Protein AF-A0A368FLN8-F1 (afdb_monomer_lite)

Secondary structure (DSSP, 8-state):
-PPPHHHHHHHHHHHHGGGS-GGGGGG-GGGTS-SS-TTSTTHHHHHHHHHHIIIIIISSTTTTTS--TT--S--HHHHHHHHHHHHHHHS-SSS--HHHHHHHHHHHHHHHHHHHHHHHH-TT-PPP--HHHHHHHHHHHHHHHHHHHHHHTT--HHHHHHHHHHHHHHHHGGG-

Radius of gyration: 21.04 Å; chains: 1; bounding box: 51×36×53 Å

Foldseek 3Di:
DDDPPQQVLLVLLVLLCLAAPPVCPVLAPSLVAPSDDPPDPCRVVSVVVSVCCCDPACVHPNDPQSRCHPPQDDHPVVVVVVVVVQLPVQDPDPDDDPVSSVVSVVVVVVVVVVVVVVCVVPVVDDDDDDPVVNVLSVVSNVLSVVVVVVVVVPDHSVVSSVSSSVSSVSVVVVPD

Sequence (176 aa):
MAKSLEVEEWWFTIKGLVYLPRRLHREVQALAAPPVPREHAAYAACAEFLKYLRDTWYTGMFSGLWDKFGIEELRTTNLAESYHSQLNTLIEGDHPTLTKLILVLRDLDGEAQSALITLEQEPSHTKHIRRKDRERRERVAHMMTSFNTDYQAGVSRMAVDEYCSYMARFVAESAA

Structure (mmCIF, N/CA/C/O backbone):
data_AF-A0A368FLN8-F1
#
_entry.id   AF-A0A368FLN8-F1
#
loop_
_atom_site.group_PDB
_atom_site.id
_atom_site.type_symbol
_atom_site.label_atom_id
_atom_site.label_alt_id
_atom_site.label_comp_id
_atom_site.label_asym_id
_atom_site.label_entity_id
_atom_site.label_seq_id
_atom_site.pdbx_PDB_ins_code
_atom_site.Cartn_x
_atom_site.Cartn_y
_atom_site.Cartn_z
_atom_site.occupancy
_atom_site.B_iso_or_equiv
_atom_site.auth_seq_id
_atom_site.auth_comp_id
_atom_site.auth_asym_id
_atom_site.auth_atom_id
_atom_site.pdbx_PDB_model_num
ATOM 1 N N . MET A 1 1 ? 27.464 -10.031 0.123 1.00 48.75 1 MET A N 1
ATOM 2 C CA . MET A 1 1 ? 27.063 -9.718 -1.265 1.00 48.75 1 MET A CA 1
ATOM 3 C C . MET A 1 1 ? 26.536 -8.297 -1.277 1.00 48.75 1 MET A C 1
ATOM 5 O O . MET A 1 1 ? 25.713 -7.987 -0.422 1.00 48.75 1 MET A O 1
ATOM 9 N N . ALA A 1 2 ? 27.040 -7.431 -2.157 1.00 57.22 2 ALA A N 1
ATOM 10 C CA . ALA A 1 2 ? 26.446 -6.110 -2.351 1.00 57.22 2 ALA A CA 1
ATOM 11 C C . ALA A 1 2 ? 25.020 -6.288 -2.897 1.00 57.22 2 ALA A C 1
ATOM 13 O O . ALA A 1 2 ? 24.787 -7.173 -3.721 1.00 57.22 2 ALA A O 1
ATOM 14 N N . LYS A 1 3 ? 24.060 -5.507 -2.395 1.00 67.75 3 LYS A N 1
ATOM 15 C CA . LYS A 1 3 ? 22.700 -5.499 -2.941 1.00 67.75 3 LYS A CA 1
ATOM 16 C C . LYS A 1 3 ? 22.762 -4.924 -4.361 1.00 67.75 3 LYS A C 1
ATOM 18 O O . LYS A 1 3 ? 23.453 -3.932 -4.577 1.00 67.75 3 LYS A O 1
ATOM 23 N N . SER A 1 4 ? 22.103 -5.572 -5.325 1.00 86.75 4 SER A N 1
ATOM 24 C CA . SER A 1 4 ? 21.994 -5.021 -6.684 1.00 86.75 4 SER A CA 1
ATOM 25 C C . SER A 1 4 ? 21.131 -3.761 -6.628 1.00 86.75 4 SER A C 1
ATOM 27 O O . SER A 1 4 ? 20.016 -3.809 -6.104 1.00 86.75 4 SER A O 1
ATOM 29 N N . LEU A 1 5 ? 21.652 -2.657 -7.170 1.00 90.25 5 LEU A N 1
ATOM 30 C CA . LEU A 1 5 ? 20.941 -1.380 -7.257 1.00 90.25 5 LEU A CA 1
ATOM 31 C C . LEU A 1 5 ? 19.612 -1.537 -8.011 1.00 90.25 5 LEU A C 1
ATOM 33 O O . LEU A 1 5 ? 18.598 -1.002 -7.580 1.00 90.25 5 LEU A O 1
ATOM 37 N N . GLU A 1 6 ? 19.595 -2.356 -9.065 1.00 91.31 6 GLU A N 1
ATOM 38 C CA . GLU A 1 6 ? 18.405 -2.634 -9.880 1.00 91.31 6 GLU A CA 1
ATOM 39 C C . GLU A 1 6 ? 17.290 -3.262 -9.034 1.00 91.31 6 GLU A C 1
ATOM 41 O O . GLU A 1 6 ? 16.120 -2.905 -9.152 1.00 91.31 6 GLU A O 1
ATOM 46 N N . VAL A 1 7 ? 17.653 -4.182 -8.132 1.00 91.88 7 VAL A N 1
ATOM 47 C CA . VAL A 1 7 ? 16.703 -4.827 -7.214 1.00 91.88 7 VAL A CA 1
ATOM 48 C C . VAL A 1 7 ? 16.199 -3.839 -6.162 1.00 91.88 7 VAL A C 1
ATOM 50 O O . VAL A 1 7 ? 15.028 -3.892 -5.783 1.00 91.88 7 VAL A O 1
ATOM 53 N N . GLU A 1 8 ? 17.056 -2.934 -5.687 1.00 90.69 8 GLU A N 1
ATOM 54 C CA . GLU A 1 8 ? 16.653 -1.902 -4.732 1.00 90.69 8 GLU A CA 1
ATOM 55 C C . GLU A 1 8 ? 15.667 -0.911 -5.355 1.00 90.69 8 GLU A C 1
ATOM 57 O O . GLU A 1 8 ? 14.599 -0.690 -4.782 1.00 90.69 8 GLU A O 1
ATOM 62 N N . GLU A 1 9 ? 15.977 -0.363 -6.529 1.00 90.38 9 GLU A N 1
ATOM 63 C CA . GLU A 1 9 ? 15.107 0.568 -7.258 1.00 90.38 9 GLU A CA 1
ATOM 64 C C . GLU A 1 9 ? 13.758 -0.074 -7.590 1.00 90.38 9 GLU A C 1
ATOM 66 O O . GLU A 1 9 ? 12.707 0.486 -7.275 1.00 90.38 9 GLU A O 1
ATOM 71 N N . TRP A 1 10 ? 13.780 -1.304 -8.102 1.00 93.25 10 TRP A N 1
ATOM 72 C CA . TRP A 1 10 ? 12.583 -2.099 -8.364 1.00 93.25 10 TRP A CA 1
ATOM 73 C C . TRP A 1 10 ? 11.704 -2.283 -7.124 1.00 93.25 10 TRP A C 1
ATOM 75 O O . TRP A 1 10 ? 10.485 -2.082 -7.169 1.00 93.25 10 TRP A O 1
ATOM 85 N N . TRP A 1 11 ? 12.316 -2.612 -5.984 1.00 92.12 11 TRP A N 1
ATOM 86 C CA . TRP A 1 11 ? 11.598 -2.727 -4.719 1.00 92.12 11 TRP A CA 1
ATOM 87 C C . TRP A 1 11 ? 11.024 -1.382 -4.259 1.00 92.12 11 TRP A C 1
ATOM 89 O O . TRP A 1 11 ? 9.917 -1.324 -3.712 1.00 92.12 11 TRP A O 1
ATOM 99 N N . PHE A 1 12 ? 11.747 -0.283 -4.481 1.00 90.62 12 PHE A N 1
ATOM 100 C CA . PHE A 1 12 ? 11.235 1.058 -4.219 1.00 90.62 12 PHE A CA 1
ATOM 101 C C . PHE A 1 12 ? 9.995 1.363 -5.058 1.00 90.62 12 PHE A C 1
ATOM 103 O O . PHE A 1 12 ? 8.985 1.755 -4.475 1.00 90.62 12 PHE A O 1
ATOM 110 N N . THR A 1 13 ? 10.004 1.096 -6.363 1.00 92.31 13 THR A N 1
ATOM 111 C CA . THR A 1 13 ? 8.824 1.276 -7.220 1.00 92.31 13 THR A CA 1
ATOM 112 C C . THR A 1 13 ? 7.636 0.444 -6.724 1.00 92.31 13 THR A C 1
ATOM 114 O O . THR A 1 13 ? 6.534 0.973 -6.574 1.00 92.31 13 THR A O 1
ATOM 117 N N . ILE A 1 14 ? 7.847 -0.828 -6.364 1.00 92.56 14 ILE A N 1
ATOM 118 C CA . ILE A 1 14 ? 6.775 -1.709 -5.865 1.00 92.56 14 ILE A CA 1
ATOM 119 C C . ILE A 1 14 ? 6.137 -1.180 -4.578 1.00 92.56 14 ILE A C 1
ATOM 121 O O . ILE A 1 14 ? 4.915 -1.219 -4.441 1.00 92.56 14 ILE A O 1
ATOM 125 N N . LYS A 1 15 ? 6.921 -0.637 -3.640 1.00 91.12 15 LYS A N 1
ATOM 126 C CA . LYS A 1 15 ? 6.363 -0.038 -2.414 1.00 91.12 15 LYS A CA 1
ATOM 127 C C . LYS A 1 15 ? 5.415 1.120 -2.722 1.00 91.12 15 LYS A C 1
ATOM 129 O O . LYS A 1 15 ? 4.417 1.279 -2.027 1.00 91.12 15 LYS A O 1
ATOM 134 N N . GLY A 1 16 ? 5.715 1.917 -3.745 1.00 91.62 16 GLY A N 1
ATOM 135 C CA . GLY A 1 16 ? 4.906 3.066 -4.154 1.00 91.62 16 GLY A CA 1
ATOM 136 C C . GLY A 1 16 ? 3.516 2.720 -4.679 1.00 91.62 16 GLY A C 1
ATOM 137 O O . GLY A 1 16 ? 2.616 3.553 -4.590 1.00 91.62 16 GLY A O 1
ATOM 138 N N . LEU A 1 17 ? 3.323 1.487 -5.157 1.00 92.44 17 LEU A N 1
ATOM 139 C CA . LEU A 1 17 ? 2.062 1.005 -5.731 1.00 92.44 17 LEU A CA 1
ATOM 140 C C . LEU A 1 17 ? 0.863 1.185 -4.805 1.00 92.44 17 LEU A C 1
ATOM 142 O O . LEU A 1 17 ? -0.250 1.359 -5.279 1.00 92.44 17 LEU A O 1
ATOM 146 N N . VAL A 1 18 ? 1.079 1.156 -3.488 1.00 90.69 18 VAL A N 1
ATOM 147 C CA . VAL A 1 18 ? 0.006 1.341 -2.504 1.00 90.69 18 VAL A CA 1
ATOM 148 C C . VAL A 1 18 ? -0.697 2.696 -2.664 1.00 90.69 18 VAL A C 1
ATOM 150 O O . VAL A 1 18 ? -1.817 2.843 -2.203 1.00 90.69 18 VAL A O 1
ATOM 153 N N . TYR A 1 19 ? -0.050 3.691 -3.274 1.00 91.69 19 TYR A N 1
ATOM 154 C CA . TYR A 1 19 ? -0.623 5.012 -3.529 1.00 91.69 19 TYR A CA 1
ATOM 155 C C . TYR A 1 19 ? -0.956 5.238 -5.007 1.00 91.69 19 TYR A C 1
ATOM 157 O O . TYR A 1 19 ? -1.306 6.350 -5.384 1.00 91.69 19 TYR A O 1
ATOM 165 N N . LEU A 1 20 ? -0.831 4.223 -5.861 1.00 91.06 20 LEU A N 1
ATOM 166 C CA . LEU A 1 20 ? -1.201 4.314 -7.267 1.00 91.06 20 LEU A CA 1
ATOM 167 C C . LEU A 1 20 ? -2.655 3.834 -7.435 1.00 91.06 20 LEU A C 1
ATOM 169 O O . LEU A 1 20 ? -3.046 2.853 -6.809 1.00 91.06 20 LEU A O 1
ATOM 173 N N . PRO A 1 21 ? -3.483 4.467 -8.287 1.00 89.56 21 PRO A N 1
ATOM 174 C CA . PRO A 1 21 ? -4.796 3.918 -8.591 1.00 89.56 21 PRO A CA 1
ATOM 175 C C . PRO A 1 21 ? -4.670 2.526 -9.222 1.00 89.56 21 PRO A C 1
ATOM 177 O O . PRO A 1 21 ? -3.996 2.372 -10.244 1.00 89.56 21 PRO A O 1
ATOM 180 N N . ARG A 1 22 ? -5.416 1.539 -8.708 1.00 88.19 22 ARG A N 1
ATOM 181 C CA . ARG A 1 22 ? -5.358 0.128 -9.149 1.00 88.19 22 ARG A CA 1
ATOM 182 C C . ARG A 1 22 ? -5.410 -0.079 -10.667 1.00 88.19 22 ARG A C 1
ATOM 184 O O . ARG A 1 22 ? -4.735 -0.956 -11.203 1.00 88.19 22 ARG A O 1
ATOM 191 N N . ARG A 1 23 ? -6.173 0.753 -11.386 1.00 87.44 23 ARG A N 1
ATOM 192 C CA . ARG A 1 23 ? -6.286 0.707 -12.859 1.00 87.44 23 ARG A CA 1
ATOM 193 C C . ARG A 1 23 ? -4.959 0.945 -13.597 1.00 87.44 23 ARG A C 1
ATOM 195 O O . ARG A 1 23 ? -4.830 0.526 -14.742 1.00 87.44 23 ARG A O 1
ATOM 202 N N . LEU A 1 24 ? -3.990 1.596 -12.952 1.00 88.94 24 LEU A N 1
ATOM 203 C CA . LEU A 1 24 ? -2.686 1.951 -13.521 1.00 88.94 24 LEU A CA 1
ATOM 204 C C . LEU A 1 24 ? -1.587 0.945 -13.192 1.00 88.94 24 LEU A C 1
ATOM 206 O O . LEU A 1 24 ? -0.501 1.033 -13.750 1.00 88.94 24 LEU A O 1
ATOM 210 N N . HIS A 1 25 ? -1.857 -0.051 -12.346 1.00 90.25 25 HIS A N 1
ATOM 211 C CA . HIS A 1 25 ? -0.837 -1.018 -11.933 1.00 90.25 25 HIS A CA 1
ATOM 212 C C . HIS A 1 25 ? -0.310 -1.829 -13.124 1.00 90.25 25 HIS A C 1
ATOM 214 O O . HIS A 1 25 ? 0.855 -2.200 -13.157 1.00 90.25 25 HIS A O 1
ATOM 220 N N . ARG A 1 26 ? -1.138 -2.041 -14.154 1.00 88.38 26 ARG A N 1
ATOM 221 C CA . ARG A 1 26 ? -0.720 -2.701 -15.401 1.00 88.38 26 ARG A CA 1
ATOM 222 C C . ARG A 1 26 ? 0.325 -1.919 -16.207 1.00 88.38 26 ARG A C 1
ATOM 224 O O . ARG A 1 26 ? 0.966 -2.503 -17.072 1.00 88.38 26 ARG A O 1
ATOM 231 N N . GLU A 1 27 ? 0.459 -0.615 -15.966 1.00 88.25 27 GLU A N 1
ATOM 232 C CA . GLU A 1 27 ? 1.422 0.241 -16.668 1.00 88.25 27 GLU A CA 1
ATOM 233 C C . GLU A 1 27 ? 2.803 0.242 -15.991 1.00 88.25 27 GLU A C 1
ATOM 235 O O . GLU A 1 27 ? 3.781 0.655 -16.614 1.00 88.25 27 GLU A O 1
ATOM 240 N N . VAL A 1 28 ? 2.888 -0.262 -14.753 1.00 90.44 28 VAL A N 1
ATOM 241 C CA . VAL A 1 28 ? 4.108 -0.288 -13.937 1.00 90.44 28 VAL A CA 1
ATOM 242 C C . VAL A 1 28 ? 5.025 -1.410 -14.404 1.00 90.44 28 VAL A C 1
ATOM 244 O O . VAL A 1 28 ? 4.690 -2.594 -14.282 1.00 90.44 28 VAL A O 1
ATOM 247 N N . GLN A 1 29 ? 6.214 -1.058 -14.895 1.00 89.06 29 GLN A N 1
ATOM 248 C CA . GLN A 1 29 ? 7.147 -2.044 -15.453 1.00 89.06 29 GLN A CA 1
ATOM 249 C C . GLN A 1 29 ? 7.659 -3.024 -14.395 1.00 89.06 29 GLN A C 1
ATOM 251 O O . GLN A 1 29 ? 7.815 -4.213 -14.676 1.00 89.06 29 GLN A O 1
ATOM 256 N N . ALA A 1 30 ? 7.818 -2.561 -13.154 1.00 91.88 30 ALA A N 1
ATOM 257 C CA . ALA A 1 30 ? 8.272 -3.387 -12.038 1.00 91.88 30 ALA A CA 1
ATOM 258 C C . ALA A 1 30 ? 7.363 -4.602 -11.751 1.00 91.88 30 ALA A C 1
ATOM 260 O O . ALA A 1 30 ? 7.816 -5.583 -11.167 1.00 91.88 30 ALA A O 1
ATOM 261 N N . LEU A 1 31 ? 6.093 -4.579 -12.173 1.00 92.50 31 LEU A N 1
ATOM 262 C CA . LEU A 1 31 ? 5.172 -5.712 -12.014 1.00 92.50 31 LEU A CA 1
ATOM 263 C C . LEU A 1 31 ? 5.214 -6.711 -13.177 1.00 92.50 31 LEU A C 1
ATOM 265 O O . LEU A 1 31 ? 4.693 -7.822 -13.045 1.00 92.50 31 LEU A O 1
ATOM 269 N N . ALA A 1 32 ? 5.802 -6.327 -14.311 1.00 91.56 32 ALA A N 1
ATOM 270 C CA . ALA A 1 32 ? 5.822 -7.146 -15.515 1.00 91.56 32 ALA A CA 1
ATOM 271 C C . ALA A 1 32 ? 6.896 -8.240 -15.453 1.00 91.56 32 ALA A C 1
ATOM 273 O O . ALA A 1 32 ? 6.635 -9.376 -15.854 1.00 91.56 32 ALA A O 1
ATOM 274 N N . ALA A 1 33 ? 8.086 -7.916 -14.940 1.00 91.62 33 ALA A N 1
ATOM 275 C CA . ALA A 1 33 ? 9.216 -8.836 -14.882 1.00 91.62 33 ALA A CA 1
ATOM 276 C C . ALA A 1 33 ? 10.189 -8.494 -13.737 1.00 91.62 33 ALA A C 1
ATOM 278 O O . ALA A 1 33 ? 10.209 -7.355 -13.266 1.00 91.62 33 ALA A O 1
ATOM 279 N N . PRO A 1 34 ? 11.016 -9.464 -13.296 1.00 94.25 34 PRO A N 1
ATOM 280 C CA . PRO A 1 34 ? 12.169 -9.192 -12.443 1.00 94.25 34 PRO A CA 1
ATOM 281 C C . PRO A 1 34 ? 13.097 -8.117 -13.036 1.00 94.25 34 PRO A C 1
ATOM 283 O O . PRO A 1 34 ? 13.251 -8.069 -14.256 1.00 94.25 34 PRO A O 1
ATOM 286 N N . PRO A 1 35 ? 13.775 -7.314 -12.196 1.00 94.12 35 PRO A N 1
ATOM 287 C CA . PRO A 1 35 ? 14.613 -6.201 -12.652 1.00 94.12 35 PRO A CA 1
ATOM 288 C C . PRO A 1 35 ? 15.985 -6.631 -13.181 1.00 94.12 35 PRO A C 1
ATOM 290 O O . PRO A 1 35 ? 16.772 -5.796 -13.603 1.00 94.12 35 PRO A O 1
ATOM 293 N N . VAL A 1 36 ? 16.286 -7.929 -13.131 1.00 93.44 36 VAL A N 1
ATOM 294 C CA . VAL A 1 36 ? 17.589 -8.502 -13.472 1.00 93.44 36 VAL A CA 1
ATOM 295 C C . VAL A 1 36 ? 17.433 -9.638 -14.490 1.00 93.44 36 VAL A C 1
ATOM 297 O O . VAL A 1 36 ? 16.356 -10.238 -14.562 1.00 93.44 36 VAL A O 1
ATOM 300 N N . PRO A 1 37 ? 18.482 -9.984 -15.259 1.00 93.81 37 PRO A N 1
ATOM 301 C CA . PRO A 1 37 ? 18.483 -11.148 -16.150 1.00 93.81 37 PRO A CA 1
ATOM 302 C C . PRO A 1 37 ? 18.335 -12.483 -15.405 1.00 93.81 37 PRO A C 1
ATOM 304 O O . PRO A 1 37 ? 18.580 -12.565 -14.201 1.00 93.81 37 PRO A O 1
ATOM 307 N N . ARG A 1 38 ? 17.981 -13.554 -16.127 1.00 93.38 38 ARG A N 1
ATOM 308 C CA . ARG A 1 38 ? 17.729 -14.898 -15.560 1.00 93.38 38 ARG A CA 1
ATOM 309 C C . ARG A 1 38 ? 18.942 -15.511 -14.873 1.00 93.38 38 ARG A C 1
ATOM 311 O O . ARG A 1 38 ? 18.795 -16.300 -13.946 1.00 93.38 38 ARG A O 1
ATOM 318 N N . GLU A 1 39 ? 20.123 -15.147 -15.342 1.00 94.62 39 GLU A N 1
ATOM 319 C CA . GLU A 1 39 ? 21.417 -15.617 -14.867 1.00 94.62 39 GLU A CA 1
ATOM 320 C C . GLU A 1 39 ? 21.800 -14.963 -13.531 1.00 94.62 39 GLU A C 1
ATOM 322 O O . GLU A 1 39 ? 22.664 -15.463 -12.811 1.00 94.62 39 GLU A O 1
ATOM 327 N N . HIS A 1 40 ? 21.162 -13.841 -13.181 1.00 92.75 40 HIS A N 1
ATOM 328 C CA . HIS A 1 40 ? 21.447 -13.119 -11.953 1.00 92.75 40 HIS A CA 1
ATOM 329 C C . HIS A 1 40 ? 20.883 -13.863 -10.735 1.00 92.75 40 HIS A C 1
ATOM 331 O O . HIS A 1 40 ? 19.718 -14.260 -10.709 1.00 92.75 40 HIS A O 1
ATOM 337 N N . ALA A 1 41 ? 21.675 -13.971 -9.663 1.00 93.25 41 AL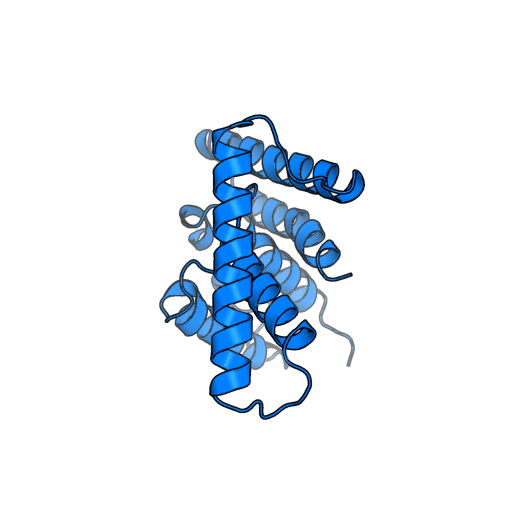A A N 1
ATOM 338 C CA . ALA A 1 41 ? 21.313 -14.727 -8.458 1.00 93.25 41 ALA A CA 1
ATOM 339 C C . ALA A 1 41 ? 19.985 -14.279 -7.806 1.00 93.25 41 ALA A C 1
ATOM 341 O O . ALA A 1 41 ? 19.288 -15.080 -7.189 1.00 93.25 41 ALA A O 1
ATOM 342 N N . ALA A 1 42 ? 19.612 -13.004 -7.958 1.00 92.56 42 ALA A N 1
ATOM 343 C CA . ALA A 1 42 ? 18.364 -12.455 -7.419 1.00 92.56 42 ALA A CA 1
ATOM 344 C C . ALA A 1 42 ? 17.115 -12.725 -8.285 1.00 92.56 42 ALA A C 1
ATOM 346 O O . ALA A 1 42 ? 16.003 -12.465 -7.823 1.00 92.56 42 ALA A O 1
ATOM 347 N N . TYR A 1 43 ? 17.266 -13.235 -9.515 1.00 94.69 43 TYR A N 1
ATOM 348 C CA . TYR A 1 43 ? 16.153 -13.405 -10.454 1.00 94.69 43 TYR A CA 1
ATOM 349 C C . TYR A 1 43 ? 15.037 -14.279 -9.886 1.00 94.69 43 TYR A C 1
ATOM 351 O O . TYR A 1 43 ? 13.877 -13.869 -9.862 1.00 94.69 43 TYR A O 1
ATOM 359 N N . ALA A 1 44 ? 15.398 -15.471 -9.397 1.00 95.12 44 ALA A N 1
ATOM 360 C CA . ALA A 1 44 ? 14.440 -16.447 -8.888 1.00 95.12 44 ALA A CA 1
ATOM 361 C C . ALA A 1 44 ? 13.614 -15.871 -7.729 1.00 95.12 44 ALA A C 1
ATOM 363 O O . ALA A 1 44 ? 12.391 -15.972 -7.738 1.00 95.12 44 ALA A O 1
ATOM 364 N N . ALA A 1 45 ? 14.269 -15.185 -6.789 1.00 94.38 45 ALA A N 1
ATOM 365 C CA . ALA A 1 45 ? 13.600 -14.544 -5.661 1.00 94.38 45 ALA A CA 1
ATOM 366 C C . ALA A 1 45 ? 12.640 -13.425 -6.105 1.00 94.38 45 ALA A C 1
ATOM 368 O O . ALA A 1 45 ? 11.525 -13.332 -5.596 1.00 94.38 45 ALA A O 1
ATOM 369 N N . CYS A 1 46 ? 13.033 -12.600 -7.081 1.00 95.19 46 CYS A N 1
ATOM 370 C CA . CYS A 1 46 ? 12.164 -11.548 -7.617 1.00 95.19 46 CYS A CA 1
ATOM 371 C C . CYS A 1 46 ? 10.948 -12.135 -8.355 1.00 95.19 46 CYS A C 1
ATOM 373 O O . CYS A 1 46 ? 9.833 -11.635 -8.209 1.00 95.19 46 CYS A O 1
ATOM 375 N N . ALA A 1 47 ? 11.140 -13.212 -9.123 1.00 96.25 47 ALA A N 1
ATOM 376 C CA . ALA A 1 47 ? 10.062 -13.893 -9.837 1.00 96.25 47 ALA A CA 1
ATOM 377 C C . ALA A 1 47 ? 9.060 -14.559 -8.877 1.00 96.25 47 ALA A C 1
ATOM 379 O O . ALA A 1 47 ? 7.849 -14.389 -9.033 1.00 96.25 47 ALA A O 1
ATOM 380 N N . GLU A 1 48 ? 9.561 -15.264 -7.859 1.00 96.88 48 GLU A N 1
ATOM 381 C CA . GLU A 1 48 ? 8.761 -15.841 -6.772 1.00 96.88 48 GLU A CA 1
ATOM 382 C C . GLU A 1 48 ? 7.957 -14.759 -6.042 1.00 96.88 48 GLU A C 1
ATOM 384 O O . GLU A 1 48 ? 6.756 -14.918 -5.821 1.00 96.88 48 GLU A O 1
ATOM 389 N N . PHE A 1 49 ? 8.583 -13.615 -5.742 1.00 95.81 49 PHE A N 1
ATOM 390 C CA . PHE A 1 49 ? 7.895 -12.485 -5.126 1.00 95.81 49 PHE A CA 1
ATOM 391 C C . PHE A 1 49 ? 6.750 -11.954 -6.000 1.00 95.81 49 PHE A C 1
ATOM 393 O O . PHE A 1 49 ? 5.648 -11.754 -5.494 1.00 95.81 49 PHE A O 1
ATOM 400 N N . LEU A 1 50 ? 6.968 -11.742 -7.304 1.00 95.81 50 LEU A N 1
ATOM 401 C CA . LEU A 1 50 ? 5.913 -11.257 -8.206 1.00 95.81 50 LEU A CA 1
ATOM 402 C C . LEU A 1 50 ? 4.743 -12.238 -8.308 1.00 95.81 50 LEU A C 1
ATOM 404 O O . LEU A 1 50 ? 3.587 -11.813 -8.381 1.00 95.81 50 LEU A O 1
ATOM 408 N N . LYS A 1 51 ? 5.033 -13.542 -8.293 1.00 96.25 51 LYS A N 1
ATOM 409 C CA . LYS A 1 51 ? 4.010 -14.587 -8.241 1.00 96.25 51 LYS A CA 1
ATOM 410 C C . LYS A 1 51 ? 3.218 -14.505 -6.937 1.00 96.25 51 LYS A C 1
ATOM 412 O O . LYS A 1 51 ? 1.999 -14.384 -6.980 1.00 96.25 51 LYS A O 1
ATOM 417 N N . TYR A 1 52 ? 3.904 -14.466 -5.795 1.00 95.00 52 TYR A N 1
ATOM 418 C CA . TYR A 1 52 ? 3.270 -14.312 -4.486 1.00 95.00 52 TYR A CA 1
ATOM 419 C C . TYR A 1 52 ? 2.405 -13.048 -4.405 1.00 95.00 52 TYR A C 1
ATOM 421 O O . TYR A 1 52 ? 1.257 -13.115 -3.964 1.00 95.00 52 TYR A O 1
ATOM 429 N N . LEU A 1 53 ? 2.928 -11.905 -4.859 1.00 92.94 53 LEU A N 1
ATOM 430 C CA . LEU A 1 53 ? 2.218 -10.630 -4.864 1.00 92.94 53 LEU A CA 1
ATOM 431 C C . LEU A 1 53 ? 0.922 -10.731 -5.674 1.00 92.94 53 LEU A C 1
ATOM 433 O O . LEU A 1 53 ? -0.131 -10.288 -5.219 1.00 92.94 53 LEU A O 1
ATOM 437 N N . ARG A 1 54 ? 0.982 -11.344 -6.857 1.00 92.69 54 ARG A N 1
ATOM 438 C CA . ARG A 1 54 ? -0.188 -11.552 -7.712 1.00 92.69 54 ARG A CA 1
ATOM 439 C C . ARG A 1 54 ? -1.219 -12.449 -7.034 1.00 92.69 54 ARG A C 1
ATOM 441 O O . ARG A 1 54 ? -2.344 -12.009 -6.798 1.00 92.69 54 ARG A O 1
ATOM 448 N N . ASP A 1 55 ? -0.802 -13.657 -6.675 1.00 94.19 55 ASP A N 1
ATOM 449 C CA . ASP A 1 55 ? -1.692 -14.722 -6.218 1.00 94.19 55 ASP A CA 1
ATOM 450 C C . ASP A 1 55 ? -2.333 -14.380 -4.867 1.00 94.19 55 ASP A C 1
ATOM 452 O O . ASP A 1 55 ? -3.496 -14.698 -4.633 1.00 94.19 55 ASP A O 1
ATOM 456 N N . THR A 1 56 ? -1.606 -13.667 -4.003 1.00 90.50 56 THR A N 1
ATOM 457 C CA . THR A 1 56 ? -2.034 -13.348 -2.634 1.00 90.50 56 THR A CA 1
ATOM 458 C C . THR A 1 56 ? -2.720 -11.986 -2.528 1.00 90.50 56 THR A C 1
ATOM 460 O O . THR A 1 56 ? -3.777 -11.875 -1.905 1.00 90.50 56 THR A O 1
ATOM 463 N N . TRP A 1 57 ? -2.139 -10.945 -3.136 1.00 89.62 57 TRP A N 1
ATOM 464 C CA . TRP A 1 57 ? -2.540 -9.550 -2.903 1.00 89.62 57 TRP A CA 1
ATOM 465 C C . TRP A 1 57 ? -3.326 -8.920 -4.055 1.00 89.62 57 TRP A C 1
ATOM 467 O O . TRP A 1 57 ? -4.024 -7.932 -3.831 1.00 89.62 57 TRP A O 1
ATOM 477 N N . TYR A 1 58 ? -3.257 -9.453 -5.279 1.00 89.31 58 TYR A N 1
ATOM 478 C CA . TYR A 1 58 ? -4.100 -8.973 -6.384 1.00 89.31 58 TYR A CA 1
ATOM 479 C C . TYR A 1 58 ? -5.348 -9.822 -6.593 1.00 89.31 58 TYR A C 1
ATOM 481 O O . TYR A 1 58 ? -6.412 -9.258 -6.846 1.00 89.31 58 TYR A O 1
ATOM 489 N N . THR A 1 59 ? -5.222 -11.146 -6.513 1.00 90.31 59 THR A N 1
ATOM 490 C CA . THR A 1 59 ? -6.325 -12.085 -6.784 1.00 90.31 59 THR A CA 1
ATOM 491 C C . THR A 1 59 ? -6.761 -12.886 -5.563 1.00 90.31 59 THR A C 1
ATOM 493 O O . THR A 1 59 ? -7.851 -13.447 -5.572 1.00 90.31 59 THR A O 1
ATOM 496 N N . GLY A 1 60 ? -5.920 -12.959 -4.532 1.00 87.56 60 GLY A N 1
ATOM 497 C CA . GLY A 1 60 ? -6.158 -13.776 -3.347 1.00 87.56 60 GLY A CA 1
ATOM 498 C C . GLY A 1 60 ? -7.035 -13.114 -2.286 1.00 87.56 60 GLY A C 1
ATOM 499 O O . GLY A 1 60 ? -7.616 -12.045 -2.481 1.00 87.56 60 GLY A O 1
ATOM 500 N N . MET A 1 61 ? -7.077 -13.761 -1.119 1.00 85.19 61 MET A N 1
ATOM 501 C CA . MET A 1 61 ? -7.884 -13.371 0.046 1.00 85.19 61 MET A CA 1
ATOM 502 C C . MET A 1 61 ? -7.599 -11.949 0.554 1.00 85.19 61 MET A C 1
ATOM 504 O O . MET A 1 61 ? -8.468 -11.333 1.163 1.00 85.19 61 MET A O 1
ATOM 508 N N . PHE A 1 62 ? -6.405 -11.411 0.291 1.00 80.94 62 PHE A N 1
ATOM 509 C CA . PHE A 1 62 ? -6.005 -10.073 0.730 1.00 80.94 62 PHE A CA 1
ATOM 510 C C . PHE A 1 62 ? -6.146 -9.001 -0.365 1.00 80.94 62 PHE A C 1
ATOM 512 O O . PHE A 1 62 ? -5.648 -7.880 -0.207 1.00 80.94 62 PHE A O 1
ATOM 519 N N . SER A 1 63 ? -6.820 -9.317 -1.479 1.00 82.94 63 SER A N 1
ATOM 520 C CA . SER A 1 63 ? -7.102 -8.352 -2.546 1.00 82.94 63 SER A CA 1
ATOM 521 C C . SER A 1 63 ? -7.792 -7.101 -1.999 1.00 82.94 63 SER A C 1
ATOM 523 O O . SER A 1 63 ? -8.855 -7.171 -1.391 1.00 82.94 63 SER A O 1
ATOM 525 N N . GLY A 1 64 ? -7.184 -5.939 -2.249 1.00 73.44 64 GLY A N 1
ATOM 526 C CA . GLY A 1 64 ? -7.726 -4.630 -1.870 1.00 73.44 64 GLY A CA 1
ATOM 527 C C . GLY A 1 64 ? -7.340 -4.132 -0.474 1.00 73.44 64 GLY A C 1
ATOM 528 O O . GLY A 1 64 ? -7.491 -2.945 -0.220 1.00 73.44 64 GLY A O 1
ATOM 529 N N . LEU A 1 65 ? -6.768 -4.967 0.405 1.00 78.00 65 LEU A N 1
ATOM 530 C CA . LEU A 1 65 ? -6.339 -4.517 1.744 1.00 78.00 65 LEU A CA 1
ATOM 531 C C . LEU A 1 65 ? -5.119 -3.587 1.712 1.00 78.00 65 LEU A C 1
ATOM 533 O O . LEU A 1 65 ? -4.919 -2.757 2.600 1.00 78.00 65 LEU A O 1
ATOM 537 N N . TRP A 1 66 ? -4.266 -3.751 0.704 1.00 80.88 66 TRP A N 1
ATOM 538 C CA . TRP A 1 66 ? -2.997 -3.038 0.612 1.00 80.88 66 TRP A CA 1
ATOM 539 C C . TRP A 1 66 ? -3.109 -1.692 -0.122 1.00 80.88 66 TRP A C 1
ATOM 541 O O . TRP A 1 66 ? -2.283 -0.811 0.133 1.00 80.88 66 TRP A O 1
ATOM 551 N N . ASP A 1 67 ? -4.153 -1.492 -0.932 1.00 84.62 67 ASP A N 1
ATOM 552 C CA . ASP A 1 67 ? -4.429 -0.258 -1.680 1.00 84.62 67 ASP A CA 1
ATOM 553 C C . ASP A 1 67 ? -4.733 0.904 -0.712 1.00 84.62 67 ASP A C 1
ATOM 555 O O . ASP A 1 67 ? -5.577 0.792 0.181 1.00 84.62 67 ASP A O 1
ATOM 559 N N . LYS A 1 68 ? -3.965 1.994 -0.785 1.00 85.31 68 LYS A N 1
ATOM 560 C CA . LYS A 1 68 ? -4.183 3.236 -0.019 1.00 85.31 68 LYS A CA 1
ATOM 561 C C . LYS A 1 68 ? -4.729 4.354 -0.904 1.00 85.31 68 LYS A C 1
ATOM 563 O O . LYS A 1 68 ? -4.965 5.443 -0.382 1.00 85.31 68 LYS A O 1
ATOM 568 N N . PHE A 1 69 ? -4.865 4.145 -2.212 1.00 85.44 69 PHE A N 1
ATOM 569 C CA . PHE A 1 69 ? -5.255 5.216 -3.108 1.00 85.44 69 PHE A CA 1
ATOM 570 C C . PHE A 1 69 ? -6.665 5.707 -2.762 1.00 85.44 69 PHE A C 1
ATOM 572 O O . PHE A 1 69 ? -7.614 4.928 -2.710 1.00 85.44 69 PHE A O 1
ATOM 579 N N . GLY A 1 70 ? -6.794 7.010 -2.498 1.00 80.50 70 GLY A N 1
ATOM 580 C CA . GLY A 1 70 ? -8.065 7.626 -2.106 1.00 80.50 70 GLY A CA 1
ATOM 581 C C . GLY A 1 70 ? -8.550 7.285 -0.689 1.00 80.50 70 GLY A C 1
ATOM 582 O O . GLY A 1 70 ? -9.687 7.601 -0.357 1.00 80.50 70 GLY A O 1
ATOM 583 N N . ILE A 1 71 ? -7.719 6.657 0.155 1.00 78.25 71 ILE A N 1
ATOM 584 C CA . ILE A 1 71 ? -8.041 6.391 1.565 1.00 78.25 71 ILE A CA 1
ATOM 585 C C . ILE A 1 71 ? -7.292 7.392 2.450 1.00 78.25 71 ILE A C 1
ATOM 587 O O . ILE A 1 71 ? -6.093 7.242 2.691 1.00 78.25 71 ILE A O 1
ATOM 591 N N . GLU A 1 72 ? -8.000 8.399 2.961 1.00 67.94 72 GLU A N 1
ATOM 592 C CA . GLU A 1 72 ? -7.386 9.514 3.704 1.00 67.94 72 GLU A CA 1
ATOM 593 C C . GLU A 1 72 ? -7.398 9.329 5.234 1.00 67.94 72 GLU A C 1
ATOM 595 O O . GLU A 1 72 ? -6.496 9.808 5.933 1.00 67.94 72 GLU A O 1
ATOM 600 N N . GLU A 1 73 ? -8.367 8.584 5.780 1.00 62.22 73 GLU A N 1
ATOM 601 C CA . GLU A 1 73 ? -8.629 8.611 7.228 1.00 62.22 73 GLU A CA 1
ATOM 602 C C . GLU A 1 73 ? -8.674 7.244 7.918 1.00 62.22 73 GLU A C 1
ATOM 604 O O . GLU A 1 73 ? -7.996 7.059 8.935 1.00 62.22 73 GLU A O 1
ATOM 609 N N . LEU A 1 74 ? -9.425 6.277 7.385 1.00 60.91 74 LEU A N 1
ATOM 610 C CA . LEU A 1 74 ? -9.729 5.017 8.069 1.00 60.91 74 LEU A CA 1
ATOM 611 C C . LEU A 1 74 ? -9.343 3.807 7.221 1.00 60.91 74 LEU A C 1
ATOM 613 O O . LEU A 1 74 ? -9.758 3.665 6.075 1.00 60.91 74 LEU A O 1
ATOM 617 N N . ARG A 1 75 ? -8.569 2.900 7.822 1.00 62.75 75 ARG A N 1
ATOM 618 C CA . ARG A 1 75 ? -8.306 1.566 7.280 1.00 62.75 75 ARG A CA 1
ATOM 619 C C . ARG A 1 75 ? -8.862 0.523 8.225 1.00 62.75 75 ARG A C 1
ATOM 621 O O . ARG A 1 75 ? -8.622 0.593 9.428 1.00 62.75 75 ARG A O 1
ATOM 628 N N . THR A 1 76 ? -9.515 -0.485 7.665 1.00 62.25 76 THR A N 1
ATOM 629 C CA . THR A 1 76 ? -10.010 -1.652 8.402 1.00 62.25 76 THR A CA 1
ATOM 630 C C . THR A 1 76 ? -8.882 -2.366 9.150 1.00 62.25 76 THR A C 1
ATOM 632 O O . THR A 1 76 ? -9.090 -2.820 10.268 1.00 62.25 76 THR A O 1
ATOM 635 N N . THR A 1 77 ? -7.663 -2.386 8.595 1.00 65.88 77 THR A N 1
ATOM 636 C CA . THR A 1 77 ? -6.477 -2.950 9.264 1.00 65.88 77 THR A CA 1
ATOM 637 C C . THR A 1 77 ? -6.062 -2.140 10.489 1.00 65.88 77 THR A C 1
ATOM 639 O O . THR A 1 77 ? -5.825 -2.720 11.538 1.00 65.88 77 THR A O 1
ATOM 642 N N . ASN A 1 78 ? -6.051 -0.806 10.396 1.00 71.25 78 ASN A N 1
ATOM 643 C CA . ASN A 1 78 ? -5.703 0.059 11.528 1.00 71.25 78 ASN A CA 1
ATOM 644 C C . ASN A 1 78 ? -6.728 -0.080 12.661 1.00 71.25 78 ASN A C 1
ATOM 646 O O . ASN A 1 78 ? -6.368 -0.031 13.834 1.00 71.25 78 ASN A O 1
ATOM 650 N N . LEU A 1 79 ? -8.008 -0.247 12.310 1.00 68.50 79 LEU A N 1
ATOM 651 C CA . LEU A 1 79 ? -9.069 -0.506 13.280 1.00 68.50 79 LEU A CA 1
ATOM 652 C C . LEU A 1 79 ? -8.876 -1.863 13.963 1.00 68.50 79 LEU A C 1
ATOM 654 O O . LEU A 1 79 ? -8.939 -1.926 15.187 1.00 68.50 79 LEU A O 1
ATOM 658 N N . ALA A 1 80 ? -8.579 -2.916 13.198 1.00 72.94 80 ALA A N 1
ATOM 659 C CA . ALA A 1 80 ? -8.312 -4.244 13.744 1.00 72.94 80 ALA A CA 1
ATOM 660 C C . ALA A 1 80 ? -7.069 -4.257 14.650 1.00 72.94 80 ALA A C 1
ATOM 662 O O . ALA A 1 80 ? -7.133 -4.763 15.764 1.00 72.94 80 ALA A O 1
ATOM 663 N N . GLU A 1 81 ? -5.956 -3.656 14.221 1.00 76.25 81 GLU A N 1
ATOM 664 C CA . GLU A 1 81 ? -4.730 -3.539 15.023 1.00 76.25 81 GLU A CA 1
ATOM 665 C C . GLU A 1 81 ? -4.966 -2.750 16.316 1.00 76.25 81 GLU A C 1
ATOM 667 O O . GLU A 1 81 ? -4.558 -3.188 17.391 1.00 76.25 81 GLU A O 1
ATOM 672 N N . SER A 1 82 ? -5.668 -1.613 16.234 1.00 79.56 82 SER A N 1
ATOM 673 C CA . SER A 1 82 ? -6.028 -0.812 17.409 1.00 79.56 82 SER A CA 1
ATOM 674 C C . SER A 1 82 ? -6.905 -1.601 18.378 1.00 79.56 82 SER A C 1
ATOM 676 O O . SER A 1 82 ? -6.674 -1.556 19.584 1.00 79.56 82 SER A O 1
ATOM 678 N N . TYR A 1 83 ? -7.892 -2.330 17.858 1.00 77.38 83 TYR A N 1
ATOM 679 C CA . TYR A 1 83 ? -8.789 -3.158 18.654 1.00 77.38 83 TYR A CA 1
ATOM 680 C C . TYR A 1 83 ? -8.044 -4.316 19.329 1.00 77.38 83 TYR A C 1
ATOM 682 O O . TYR A 1 83 ? -8.171 -4.517 20.534 1.00 77.38 83 TYR A O 1
ATOM 690 N N . HIS A 1 84 ? -7.192 -5.034 18.593 1.00 80.88 84 HIS A N 1
ATOM 691 C CA . HIS A 1 84 ? -6.365 -6.101 19.157 1.00 80.88 84 HIS A CA 1
ATOM 692 C C . HIS A 1 84 ? -5.371 -5.582 20.202 1.00 80.88 84 HIS A C 1
ATOM 694 O O . HIS A 1 84 ? -5.173 -6.230 21.225 1.00 80.88 84 HIS A O 1
ATOM 700 N N . SER A 1 85 ? -4.782 -4.402 19.991 1.00 83.50 85 SER A N 1
ATOM 701 C CA . SER A 1 85 ? -3.905 -3.758 20.975 1.00 83.50 85 SER A CA 1
ATOM 702 C C . SER A 1 85 ? -4.651 -3.415 22.272 1.00 83.50 85 SER A C 1
ATOM 704 O O . SER A 1 85 ? -4.169 -3.714 23.367 1.00 83.50 85 SER A O 1
ATOM 706 N N . GLN A 1 86 ? -5.862 -2.858 22.162 1.00 82.62 86 GLN A N 1
ATOM 707 C CA . GLN A 1 86 ? -6.726 -2.597 23.317 1.00 82.62 86 GLN A CA 1
ATOM 708 C C . GLN A 1 86 ? -7.101 -3.887 24.048 1.00 82.62 86 GLN A C 1
ATOM 710 O O . GLN A 1 86 ? -6.954 -3.953 25.265 1.00 82.62 86 GLN A O 1
ATOM 715 N N . LEU A 1 87 ? -7.503 -4.933 23.320 1.00 82.94 87 LEU A N 1
ATOM 716 C CA . LEU A 1 87 ? -7.791 -6.240 23.911 1.00 82.94 87 LEU A CA 1
ATOM 717 C C . LEU A 1 87 ? -6.589 -6.795 24.674 1.00 82.94 87 LEU A C 1
ATOM 719 O O . LEU A 1 87 ? -6.741 -7.182 25.825 1.00 82.94 87 LEU A O 1
ATOM 723 N N . ASN A 1 88 ? -5.396 -6.778 24.078 1.00 82.88 88 ASN A N 1
ATOM 724 C CA . ASN A 1 88 ? -4.177 -7.252 24.738 1.00 82.88 88 ASN A CA 1
ATOM 725 C C . ASN A 1 88 ? -3.821 -6.434 25.989 1.00 82.88 88 ASN A C 1
ATOM 727 O O . ASN A 1 88 ? -3.227 -6.964 26.920 1.00 82.88 88 ASN A O 1
ATOM 731 N N . THR A 1 89 ? -4.173 -5.147 26.017 1.00 83.50 89 THR A N 1
ATOM 732 C CA . THR A 1 89 ? -3.937 -4.280 27.181 1.00 83.50 89 THR A CA 1
ATOM 733 C C . THR A 1 89 ? -4.930 -4.566 28.310 1.00 83.50 89 THR A C 1
ATOM 735 O O . THR A 1 89 ? -4.555 -4.557 29.478 1.00 83.50 89 THR A O 1
ATOM 738 N N . LEU A 1 90 ? -6.197 -4.817 27.972 1.00 83.75 90 LEU A N 1
ATOM 739 C CA . LEU A 1 90 ? -7.277 -5.032 28.942 1.00 83.75 90 LEU A CA 1
ATOM 740 C C . LEU A 1 90 ? -7.327 -6.474 29.465 1.00 83.75 90 LEU A C 1
ATOM 742 O O . LEU A 1 90 ? -7.746 -6.735 30.594 1.00 83.75 90 LEU A O 1
ATOM 746 N N . ILE A 1 91 ? -6.903 -7.431 28.645 1.00 84.19 91 ILE A N 1
ATOM 747 C CA . ILE A 1 91 ? -6.861 -8.845 28.989 1.00 84.19 91 ILE A CA 1
ATOM 748 C C . ILE A 1 91 ? -5.474 -9.162 29.548 1.00 84.19 91 ILE A C 1
ATOM 750 O O . ILE A 1 91 ? -4.548 -9.494 28.818 1.00 84.19 91 ILE A O 1
ATOM 754 N N . GLU A 1 92 ? -5.323 -9.087 30.870 1.00 72.19 92 GLU A N 1
ATOM 755 C CA . GLU A 1 92 ? -4.079 -9.540 31.504 1.00 72.19 92 GLU A CA 1
ATOM 756 C C . GLU A 1 92 ? -3.953 -11.072 31.382 1.00 72.19 92 GLU A C 1
ATOM 758 O O . GLU A 1 92 ? -4.778 -11.803 31.954 1.00 72.19 92 GLU A O 1
ATOM 763 N N . GLY A 1 93 ? -2.911 -11.528 30.676 1.00 70.81 93 GLY A N 1
ATOM 764 C CA . GLY A 1 93 ? -2.506 -12.931 30.527 1.00 70.81 93 GLY A CA 1
ATOM 765 C C . GLY A 1 93 ? -2.931 -13.587 29.205 1.00 70.81 93 GLY A C 1
ATOM 766 O O . GLY A 1 93 ? -3.992 -13.293 28.664 1.00 70.81 93 GLY A O 1
ATOM 767 N N . ASP A 1 94 ? -2.123 -14.536 28.719 1.00 72.62 94 ASP A N 1
ATOM 768 C CA . ASP A 1 94 ? -2.299 -15.196 27.408 1.00 72.62 94 ASP A CA 1
ATOM 769 C C . ASP A 1 94 ? -3.582 -16.045 27.299 1.00 72.62 94 ASP A C 1
ATOM 771 O O . ASP A 1 94 ? -4.046 -16.368 26.202 1.00 72.62 94 ASP A O 1
ATOM 775 N N . HIS A 1 95 ? -4.170 -16.423 28.439 1.00 79.44 95 HIS A N 1
ATOM 776 C CA . HIS A 1 95 ? -5.326 -17.318 28.523 1.00 79.44 95 HIS A CA 1
ATOM 777 C C . HIS A 1 95 ? -6.366 -16.809 29.537 1.00 79.44 95 HIS A C 1
ATOM 779 O O . HIS A 1 95 ? -6.432 -17.309 30.665 1.00 79.44 95 HIS A O 1
ATOM 785 N N . PRO A 1 96 ? -7.194 -15.812 29.176 1.00 81.56 96 PRO A N 1
ATOM 786 C CA . PRO A 1 96 ? -8.267 -15.349 30.047 1.00 81.56 96 PRO A CA 1
ATOM 787 C C . PRO A 1 96 ? -9.370 -16.394 30.206 1.00 81.56 96 PRO A C 1
ATOM 789 O O . PRO A 1 96 ? -9.665 -17.179 29.304 1.00 81.56 96 PRO A O 1
ATOM 792 N N . THR A 1 97 ? -10.055 -16.354 31.347 1.00 87.25 97 THR A N 1
ATOM 793 C CA . THR A 1 97 ? -11.309 -17.094 31.507 1.00 87.25 97 THR A CA 1
ATOM 794 C C . THR A 1 97 ? -12.387 -16.505 30.596 1.00 87.25 97 THR A C 1
ATOM 796 O O . THR A 1 97 ? -12.395 -15.303 30.317 1.00 87.25 97 THR A O 1
ATOM 799 N N . LEU A 1 98 ? -13.345 -17.336 30.172 1.00 86.31 98 LEU A N 1
ATOM 800 C CA . LEU A 1 98 ? -14.460 -16.895 29.326 1.00 86.31 98 LEU A CA 1
ATOM 801 C C . LEU A 1 98 ? -15.229 -15.721 29.955 1.00 86.31 98 LEU A C 1
ATOM 803 O O . LEU A 1 98 ? -15.576 -14.767 29.267 1.00 86.31 98 LEU A O 1
ATOM 807 N N . THR A 1 99 ? -15.433 -15.750 31.273 1.00 90.50 99 THR A N 1
ATOM 808 C CA . THR A 1 99 ? -16.079 -14.659 32.013 1.00 90.50 99 THR A CA 1
ATOM 809 C C . THR A 1 99 ? -15.295 -13.350 31.910 1.00 90.50 99 THR A C 1
ATOM 811 O O . THR A 1 99 ? -15.898 -12.309 31.662 1.00 90.50 99 THR A O 1
ATOM 814 N N . LYS A 1 100 ? -13.960 -13.387 32.056 1.00 85.50 100 LYS A N 1
ATOM 815 C CA . LYS A 1 100 ? -13.105 -12.192 31.935 1.00 85.50 100 LYS A CA 1
ATOM 816 C C . LYS A 1 100 ? -13.166 -11.624 30.518 1.00 85.50 100 LYS A C 1
ATOM 818 O O . LYS A 1 100 ? -13.333 -10.420 30.359 1.00 85.50 100 LYS A O 1
ATOM 823 N N . LEU A 1 101 ? -13.108 -12.491 29.506 1.00 86.31 101 LEU A N 1
ATOM 824 C CA . LEU A 1 101 ? -13.230 -12.089 28.105 1.00 86.31 101 LEU A CA 1
ATOM 825 C C . LEU A 1 101 ? -14.577 -11.404 27.823 1.00 86.31 101 LEU A C 1
ATOM 827 O O . LEU A 1 101 ? -14.597 -10.323 27.245 1.00 86.31 101 LEU A O 1
ATOM 831 N N . ILE A 1 102 ? -15.693 -11.997 28.260 1.00 89.25 102 ILE A N 1
ATOM 832 C CA . ILE A 1 102 ? -17.038 -11.434 28.046 1.00 89.25 102 ILE A CA 1
ATOM 833 C C . ILE A 1 102 ? -17.178 -10.056 28.705 1.00 89.25 102 ILE A C 1
ATOM 835 O O . ILE A 1 102 ? -17.751 -9.154 28.100 1.00 89.25 102 ILE A O 1
ATOM 839 N N . LEU A 1 103 ? -16.654 -9.883 29.923 1.00 89.62 103 LEU A N 1
ATOM 840 C CA . LEU A 1 103 ? -16.705 -8.596 30.621 1.00 89.62 103 LEU A CA 1
ATOM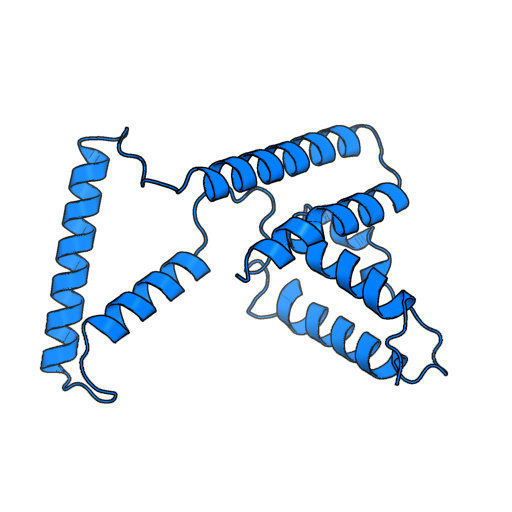 841 C C . LEU A 1 103 ? -15.928 -7.515 29.862 1.00 89.62 103 LEU A C 1
ATOM 843 O O . LEU A 1 103 ? -16.497 -6.468 29.573 1.00 89.62 103 LEU A O 1
ATOM 847 N N . VAL A 1 104 ? -14.687 -7.804 29.454 1.00 87.88 104 VAL A N 1
ATOM 848 C CA . VAL A 1 104 ? -13.861 -6.861 28.679 1.00 87.88 104 VAL A CA 1
ATOM 849 C C . VAL A 1 104 ? -14.527 -6.490 27.353 1.00 87.88 104 VAL A C 1
ATOM 851 O O . VAL A 1 104 ? -14.561 -5.318 26.989 1.00 87.88 104 VAL A O 1
ATOM 854 N N . LEU A 1 105 ? -15.089 -7.468 26.634 1.00 88.25 105 LEU A N 1
ATOM 855 C CA . LEU A 1 105 ? -15.783 -7.211 25.369 1.00 88.25 105 LEU A CA 1
ATOM 856 C C . LEU A 1 105 ? -17.011 -6.315 25.551 1.00 88.25 105 LEU A C 1
ATOM 858 O O . LEU A 1 105 ? -17.239 -5.428 24.734 1.00 88.25 105 LEU A O 1
ATOM 862 N N . ARG A 1 106 ? -17.789 -6.528 26.617 1.00 89.56 106 ARG A N 1
ATOM 863 C CA . ARG A 1 106 ? -18.960 -5.699 26.926 1.00 89.56 106 ARG A CA 1
ATOM 864 C C . ARG A 1 106 ? -18.559 -4.264 27.265 1.00 89.56 106 ARG A C 1
ATOM 866 O O . ARG A 1 106 ? -19.235 -3.334 26.838 1.00 89.56 106 ARG A O 1
ATOM 873 N N . ASP A 1 107 ? -17.484 -4.089 28.024 1.00 87.88 107 ASP A N 1
ATOM 874 C CA . ASP A 1 107 ? -17.020 -2.761 28.424 1.00 87.88 107 ASP A CA 1
ATOM 875 C C . ASP A 1 107 ? -16.477 -1.985 27.204 1.00 87.88 107 ASP A C 1
ATOM 877 O O . ASP A 1 107 ? -16.844 -0.827 27.006 1.00 87.88 107 ASP A O 1
ATOM 881 N N . LEU A 1 108 ? -15.733 -2.654 26.310 1.00 86.81 108 LEU A N 1
ATOM 882 C CA . LEU A 1 108 ? -15.313 -2.093 25.016 1.00 86.81 108 LEU A CA 1
ATOM 883 C C . LEU A 1 108 ? -16.500 -1.669 24.138 1.00 86.81 108 LEU A C 1
ATOM 885 O O . LEU A 1 108 ? -16.450 -0.615 23.504 1.00 86.81 108 LEU A O 1
ATOM 889 N N . ASP A 1 109 ? -17.566 -2.472 24.092 1.00 86.88 109 ASP A N 1
ATOM 890 C CA . ASP A 1 109 ? -18.774 -2.136 23.329 1.00 86.88 109 ASP A CA 1
ATOM 891 C C . ASP A 1 109 ? -19.488 -0.909 23.921 1.00 86.88 109 ASP A C 1
ATOM 893 O O . ASP A 1 109 ? -19.903 -0.008 23.191 1.00 86.88 109 ASP A O 1
ATOM 897 N N . GLY A 1 110 ? -19.548 -0.808 25.253 1.00 87.25 110 GLY A N 1
ATOM 898 C CA . GLY A 1 110 ? -20.089 0.364 25.948 1.00 87.25 110 GLY A CA 1
ATOM 899 C C . GLY A 1 110 ? -19.297 1.651 25.681 1.00 87.25 110 GLY A C 1
ATOM 900 O O . GLY A 1 110 ? -19.889 2.710 25.445 1.00 87.25 110 GLY A O 1
ATOM 901 N N . GLU A 1 111 ? -17.964 1.576 25.665 1.00 87.25 111 GLU A N 1
ATOM 902 C CA . GLU A 1 111 ? -17.101 2.704 25.291 1.00 87.25 111 GLU A CA 1
ATOM 903 C C . GLU A 1 111 ? -17.308 3.119 23.830 1.00 87.25 111 GLU A C 1
ATOM 905 O O . GLU A 1 111 ? -17.436 4.310 23.535 1.00 87.25 111 GLU A O 1
ATOM 910 N N . ALA A 1 112 ? -17.395 2.149 22.914 1.00 84.25 112 ALA A N 1
ATOM 911 C CA . ALA A 1 112 ? -17.630 2.412 21.499 1.00 84.25 112 ALA A CA 1
ATOM 912 C C . ALA A 1 112 ? -18.990 3.089 21.260 1.00 84.25 112 ALA A C 1
ATOM 914 O O . ALA A 1 112 ? -19.059 4.081 20.532 1.00 84.25 112 ALA A O 1
ATOM 915 N N . GLN A 1 113 ? -20.056 2.615 21.912 1.00 84.88 113 GLN A N 1
ATOM 916 C CA . GLN A 1 113 ? -21.383 3.239 21.861 1.00 84.88 113 GLN A CA 1
ATOM 917 C C . GLN A 1 113 ? -21.359 4.672 22.409 1.00 84.88 113 GLN A C 1
ATOM 919 O O . GLN A 1 113 ? -21.912 5.582 21.795 1.00 84.88 113 GLN A O 1
ATOM 924 N N . SER A 1 114 ? -20.664 4.901 23.525 1.00 84.38 114 SER A N 1
ATOM 925 C CA . SER A 1 114 ? -20.521 6.240 24.115 1.00 84.38 114 SER A CA 1
ATOM 926 C C . SER A 1 114 ? -19.753 7.199 23.196 1.00 84.38 114 SER A C 1
ATOM 928 O O . SER A 1 114 ? -20.120 8.370 23.053 1.00 84.38 114 SER A O 1
ATOM 930 N N . ALA A 1 115 ? -18.709 6.701 22.527 1.00 81.69 115 ALA A N 1
ATOM 931 C CA . ALA A 1 115 ? -17.961 7.461 21.533 1.00 81.69 115 ALA A CA 1
ATOM 932 C C . ALA A 1 115 ? -18.819 7.793 20.299 1.00 81.69 115 ALA A C 1
ATOM 934 O O . ALA A 1 115 ? -18.746 8.916 19.804 1.00 81.69 115 ALA A O 1
ATOM 935 N N . LEU A 1 116 ? -19.660 6.860 19.831 1.00 82.88 116 LEU A N 1
ATOM 936 C CA . LEU A 1 116 ? -20.607 7.109 18.738 1.00 82.88 116 LEU A CA 1
ATOM 937 C C . LEU A 1 116 ? -21.618 8.198 19.102 1.00 82.88 116 LEU A C 1
ATOM 939 O O . LEU A 1 116 ? -21.777 9.141 18.336 1.00 82.88 116 LEU A O 1
ATOM 943 N N . ILE A 1 117 ? -22.224 8.126 20.289 1.00 84.12 117 ILE A N 1
ATOM 944 C CA . ILE A 1 117 ? -23.169 9.147 20.768 1.00 84.12 117 ILE A CA 1
ATOM 945 C C . ILE A 1 117 ? -22.499 10.527 20.814 1.00 84.12 117 ILE A C 1
ATOM 947 O O . ILE A 1 117 ? -23.084 11.515 20.378 1.00 84.12 117 ILE A O 1
ATOM 951 N N . THR A 1 118 ? -21.255 10.600 21.297 1.00 82.62 118 THR A N 1
ATOM 952 C CA . THR A 1 118 ? -20.487 11.856 21.309 1.00 82.62 118 THR A CA 1
ATOM 953 C C . THR A 1 118 ? -20.268 12.400 19.895 1.00 82.62 118 THR A C 1
ATOM 955 O O . THR A 1 118 ? -20.455 13.589 19.667 1.00 82.62 118 THR A O 1
ATOM 958 N N . LEU A 1 119 ? -19.914 11.543 18.931 1.00 79.94 119 LEU A N 1
ATOM 959 C CA . LEU A 1 119 ? -19.722 11.943 17.530 1.00 79.94 119 LEU A CA 1
ATOM 960 C C . LEU A 1 119 ? -21.030 12.372 16.848 1.00 79.94 119 LEU A C 1
ATOM 962 O O . LEU A 1 119 ? -21.017 13.279 16.021 1.00 79.94 119 LEU A O 1
ATOM 966 N N . GLU A 1 120 ? -22.15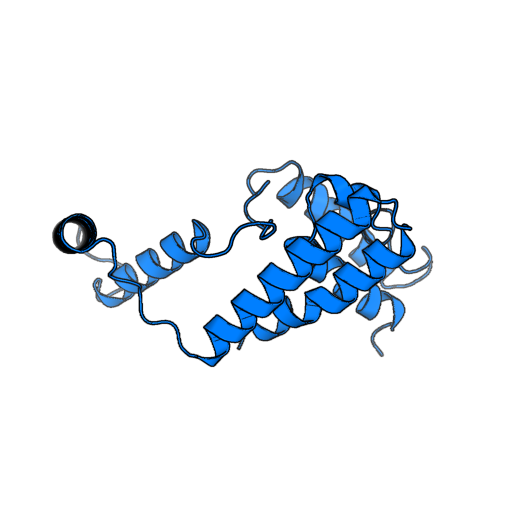6 11.742 17.186 1.00 80.38 120 GLU A N 1
ATOM 967 C CA . GLU A 1 120 ? -23.482 12.135 16.692 1.00 80.38 120 GLU A CA 1
ATOM 968 C C . GLU A 1 120 ? -23.912 13.502 17.240 1.00 80.38 120 GLU A C 1
ATOM 970 O O . GLU A 1 120 ? -24.512 14.301 16.519 1.00 80.38 120 GLU A O 1
ATOM 975 N N . GLN A 1 121 ? -23.594 13.784 18.506 1.00 85.06 121 GLN A N 1
ATOM 976 C CA . GLN A 1 121 ? -23.913 15.054 19.164 1.00 85.06 121 GLN A CA 1
ATOM 977 C C . GLN A 1 121 ? -22.953 16.183 18.774 1.00 85.06 121 GLN A C 1
ATOM 979 O O . GLN A 1 121 ? -23.368 17.339 18.699 1.00 85.06 121 GLN A O 1
ATOM 984 N N . GLU A 1 122 ? -21.692 15.859 18.488 1.00 81.38 122 GLU A N 1
ATOM 985 C CA . GLU A 1 122 ? -20.669 16.807 18.051 1.00 81.38 122 GLU A CA 1
ATOM 986 C C . GLU A 1 122 ? -19.957 16.307 16.778 1.00 81.38 122 GLU A C 1
ATOM 988 O O . GLU A 1 122 ? -18.830 15.804 16.833 1.00 81.38 122 GLU A O 1
ATOM 993 N N . PRO A 1 123 ? -20.568 16.498 15.591 1.00 71.62 123 PRO A N 1
ATOM 994 C CA . PRO A 1 123 ? -20.002 16.036 14.319 1.00 71.62 123 PRO A CA 1
ATOM 995 C C . PRO A 1 123 ? -18.658 16.685 13.961 1.00 71.62 123 PRO A C 1
ATOM 997 O O . PRO A 1 123 ? -17.920 16.178 13.120 1.00 71.62 123 PRO A O 1
ATOM 1000 N N . SER A 1 124 ? -18.329 17.822 14.584 1.00 73.00 124 SER A N 1
ATOM 1001 C CA . SER A 1 124 ? -17.042 18.507 14.436 1.00 73.00 124 SER A CA 1
ATOM 1002 C C . SER A 1 124 ? -15.914 17.881 15.255 1.00 73.00 124 SER A C 1
ATOM 1004 O O . SER A 1 124 ? -14.766 18.312 15.118 1.00 73.00 124 SER A O 1
ATOM 1006 N N . HIS A 1 125 ? -16.195 16.892 16.109 1.00 69.56 125 HIS A N 1
ATOM 1007 C CA . HIS A 1 125 ? -15.166 16.247 16.908 1.00 69.56 125 HIS A CA 1
ATOM 1008 C C . HIS A 1 125 ? -14.230 15.424 16.011 1.00 69.56 125 HIS A C 1
ATOM 1010 O O . HIS A 1 125 ? -14.449 14.257 15.696 1.00 69.56 125 HIS A O 1
ATOM 1016 N N . THR A 1 126 ? -13.090 16.015 15.664 1.00 66.44 126 THR A N 1
ATOM 1017 C CA . THR A 1 126 ? -12.003 15.314 14.974 1.00 66.44 126 THR A CA 1
ATOM 1018 C C . THR A 1 126 ? -11.069 14.649 15.979 1.00 66.44 126 THR A C 1
ATOM 1020 O O . THR A 1 126 ? -10.724 15.250 16.999 1.00 66.44 126 THR A O 1
ATOM 1023 N N . LYS A 1 127 ? -10.603 13.426 15.699 1.00 69.12 127 LYS A N 1
ATOM 1024 C CA . LYS A 1 127 ? -9.507 12.829 16.479 1.00 69.12 127 LYS A CA 1
ATOM 1025 C C . LYS A 1 127 ? -8.259 13.699 16.349 1.00 69.12 127 LYS A C 1
ATOM 1027 O O . LYS A 1 127 ? -7.863 14.071 15.246 1.00 69.12 127 LYS A O 1
ATOM 1032 N N . HIS A 1 128 ? -7.602 13.980 17.471 1.00 72.81 128 HIS A N 1
ATOM 1033 C CA . HIS A 1 128 ? -6.340 14.707 17.452 1.00 72.81 128 HIS A CA 1
ATOM 1034 C C . HIS A 1 128 ? -5.256 13.873 16.754 1.00 72.81 128 HIS A C 1
ATOM 1036 O O . HIS A 1 128 ? -4.853 12.811 17.232 1.00 72.81 128 HIS A O 1
ATOM 1042 N N . ILE A 1 129 ? -4.743 14.387 15.638 1.00 75.81 129 ILE A N 1
ATOM 1043 C CA . ILE A 1 129 ? -3.611 13.817 14.906 1.00 75.81 129 ILE A CA 1
ATOM 1044 C C . ILE A 1 129 ? -2.393 14.709 15.150 1.00 75.81 129 ILE A C 1
ATOM 1046 O O . ILE A 1 129 ? -2.481 15.938 15.074 1.00 75.81 129 ILE A O 1
ATOM 1050 N N . ARG A 1 130 ? -1.233 14.099 15.428 1.00 80.88 130 ARG A N 1
ATOM 1051 C CA . ARG A 1 130 ? 0.033 14.836 15.569 1.00 80.88 130 ARG A CA 1
ATOM 1052 C C . ARG A 1 130 ? 0.292 15.650 14.300 1.00 80.88 130 ARG A C 1
ATOM 1054 O O . ARG A 1 130 ? 0.118 15.144 13.194 1.00 80.88 130 ARG A O 1
ATOM 1061 N N . ARG A 1 131 ? 0.781 16.887 14.444 1.00 82.75 131 ARG A N 1
ATOM 1062 C CA . ARG A 1 131 ? 1.010 17.806 13.311 1.00 82.75 131 ARG A CA 1
ATOM 1063 C C . ARG A 1 131 ? 1.781 17.153 12.151 1.00 82.75 131 ARG A C 1
ATOM 1065 O O . ARG A 1 131 ? 1.338 17.238 11.014 1.00 82.75 131 ARG A O 1
ATOM 1072 N N . LYS A 1 132 ? 2.878 16.446 12.454 1.00 83.38 132 LYS A N 1
ATOM 1073 C CA . LYS A 1 132 ? 3.716 15.748 11.460 1.00 83.38 132 LYS A CA 1
ATOM 1074 C C . LYS A 1 132 ? 2.927 14.723 10.632 1.00 83.38 132 LYS A C 1
ATOM 1076 O O . LYS A 1 132 ? 3.125 14.629 9.424 1.00 83.38 132 LYS A O 1
ATOM 1081 N N . ASP A 1 133 ? 2.034 13.968 11.271 1.00 80.69 133 ASP A N 1
ATOM 1082 C CA . ASP A 1 133 ? 1.238 12.936 10.602 1.00 80.69 133 ASP A CA 1
ATOM 1083 C C . ASP A 1 133 ? 0.162 13.549 9.713 1.00 80.69 133 ASP A C 1
ATOM 1085 O O . ASP A 1 133 ? -0.065 13.057 8.608 1.00 80.69 133 ASP A O 1
ATOM 1089 N N . ARG A 1 134 ? -0.456 14.645 10.167 1.00 83.69 134 ARG A N 1
ATOM 1090 C CA . ARG A 1 134 ? -1.425 15.405 9.373 1.00 83.69 134 ARG A CA 1
ATOM 1091 C C . ARG A 1 134 ? -0.776 15.974 8.111 1.00 83.69 134 ARG A C 1
ATOM 1093 O O . ARG A 1 134 ? -1.232 15.669 7.017 1.00 83.69 134 ARG A O 1
ATOM 1100 N N . GLU A 1 135 ? 0.344 16.682 8.251 1.00 87.00 135 GLU A N 1
ATOM 1101 C CA . GLU A 1 135 ? 1.089 17.242 7.112 1.00 87.00 135 GLU A CA 1
ATOM 1102 C C . GLU A 1 135 ? 1.525 16.154 6.116 1.00 87.00 135 GLU A C 1
ATOM 1104 O O . GLU A 1 135 ? 1.517 16.357 4.903 1.00 87.00 135 GLU A O 1
ATOM 1109 N N . ARG A 1 136 ? 1.913 14.970 6.611 1.00 85.38 136 ARG A N 1
ATOM 1110 C CA . ARG A 1 136 ? 2.249 13.830 5.750 1.00 85.38 136 ARG A CA 1
ATOM 1111 C C . ARG A 1 136 ? 1.031 13.338 4.967 1.00 85.38 136 ARG A C 1
ATOM 1113 O O . ARG A 1 136 ? 1.163 13.093 3.770 1.00 85.38 136 ARG A O 1
ATOM 1120 N N . ARG A 1 137 ? -0.128 13.189 5.619 1.00 86.31 137 ARG A N 1
ATOM 1121 C CA . ARG A 1 137 ? -1.380 12.771 4.964 1.00 86.31 137 ARG A CA 1
ATOM 1122 C C . ARG A 1 137 ? -1.818 13.779 3.906 1.00 86.31 137 ARG A C 1
ATOM 1124 O O . ARG A 1 137 ? -2.107 13.366 2.791 1.00 86.31 137 ARG A O 1
ATOM 1131 N N . GLU A 1 138 ? -1.769 15.072 4.219 1.00 87.94 138 GLU A N 1
ATOM 1132 C CA . GLU A 1 138 ? -2.091 16.156 3.282 1.00 87.94 138 GLU A CA 1
ATOM 1133 C C . GLU A 1 138 ? -1.189 16.116 2.040 1.00 87.94 138 GLU A C 1
ATOM 1135 O O . GLU A 1 138 ? -1.682 16.177 0.915 1.00 87.94 138 GLU A O 1
ATOM 1140 N N . ARG A 1 139 ? 0.129 15.929 2.216 1.00 89.19 139 ARG A N 1
ATOM 1141 C CA . ARG A 1 139 ? 1.060 15.774 1.083 1.00 89.19 139 ARG A CA 1
ATOM 1142 C C . ARG A 1 139 ? 0.727 14.556 0.226 1.00 89.19 139 ARG A C 1
ATOM 1144 O O . ARG A 1 139 ? 0.706 14.660 -0.995 1.00 89.19 139 ARG A O 1
ATOM 1151 N N . VAL A 1 140 ? 0.467 13.410 0.852 1.00 89.56 140 VAL A N 1
ATOM 1152 C CA . VAL A 1 140 ? 0.111 12.175 0.138 1.00 89.56 140 VAL A CA 1
ATOM 1153 C C . VAL A 1 140 ? -1.198 12.353 -0.642 1.00 89.56 140 VAL A C 1
ATOM 1155 O O . VAL A 1 140 ? -1.238 12.020 -1.825 1.00 89.56 140 VAL A O 1
ATOM 1158 N N . ALA A 1 141 ? -2.230 12.936 -0.025 1.00 89.44 141 ALA A N 1
ATOM 1159 C CA . ALA A 1 141 ? -3.516 13.233 -0.661 1.00 89.44 141 ALA A CA 1
ATOM 1160 C C . ALA A 1 141 ? -3.370 14.193 -1.851 1.00 89.44 141 ALA A C 1
ATOM 1162 O O . ALA A 1 141 ? -3.888 13.928 -2.940 1.00 89.44 141 ALA A O 1
ATOM 1163 N N . HIS A 1 142 ? -2.588 15.262 -1.680 1.00 90.50 142 HIS A N 1
ATOM 1164 C CA . HIS A 1 142 ? -2.294 16.210 -2.749 1.00 90.50 142 HIS A CA 1
ATOM 1165 C C . HIS A 1 142 ? -1.595 15.532 -3.937 1.00 90.50 142 HIS A C 1
ATOM 1167 O O . HIS A 1 142 ? -2.026 15.693 -5.078 1.00 90.50 142 HIS A O 1
ATOM 1173 N N . MET A 1 143 ? -0.572 14.710 -3.679 1.00 90.81 143 MET A N 1
ATOM 1174 C CA . MET A 1 143 ? 0.161 13.992 -4.728 1.00 90.81 143 MET A CA 1
ATOM 1175 C C . MET A 1 143 ? -0.717 12.981 -5.473 1.00 90.81 14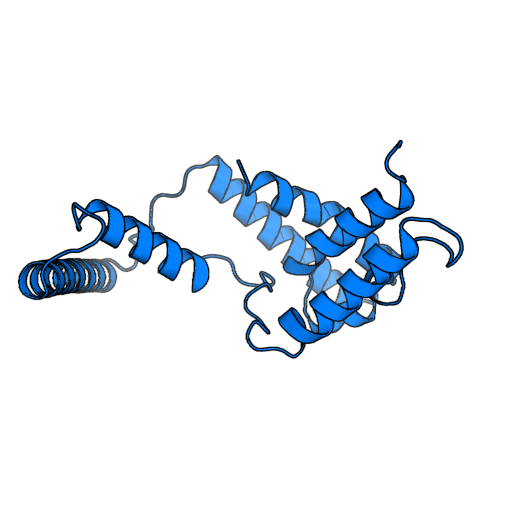3 MET A C 1
ATOM 1177 O O . MET A 1 143 ? -0.649 12.902 -6.697 1.00 90.81 143 MET A O 1
ATOM 1181 N N . MET A 1 144 ? -1.551 12.216 -4.758 1.00 91.50 144 MET A N 1
ATOM 1182 C CA . MET A 1 144 ? -2.522 11.300 -5.374 1.00 91.50 144 MET A CA 1
ATOM 1183 C C . MET A 1 144 ? -3.501 12.051 -6.283 1.00 91.50 144 MET A C 1
ATOM 1185 O O . MET A 1 144 ? -3.761 11.610 -7.402 1.00 91.50 144 MET A O 1
ATOM 1189 N N . THR A 1 145 ? -4.003 13.201 -5.830 1.00 89.31 145 THR A N 1
ATOM 1190 C CA . THR A 1 145 ? -4.963 14.023 -6.581 1.00 89.31 145 THR A CA 1
ATOM 1191 C C . THR A 1 145 ? -4.334 14.660 -7.820 1.00 89.31 145 THR A C 1
ATOM 1193 O O . THR A 1 145 ? -4.912 14.573 -8.907 1.00 89.31 145 THR A O 1
ATOM 1196 N N . SER A 1 146 ? -3.141 15.252 -7.684 1.00 89.06 146 SER A N 1
ATOM 1197 C CA . SER A 1 146 ? -2.410 15.855 -8.807 1.00 89.06 146 SER A CA 1
ATOM 1198 C C . SER A 1 146 ? -2.122 14.812 -9.879 1.00 89.06 146 SER A C 1
ATOM 1200 O O . SER A 1 146 ? -2.558 14.962 -11.015 1.00 89.06 146 SER A O 1
ATOM 1202 N N . PHE A 1 147 ? -1.505 13.690 -9.495 1.00 89.31 147 PHE A N 1
ATOM 1203 C CA . PHE A 1 147 ? -1.140 12.640 -10.441 1.00 89.31 147 PHE A CA 1
ATOM 1204 C C . PHE A 1 147 ? -2.360 12.045 -11.153 1.00 89.31 147 PHE A C 1
ATOM 1206 O O . PHE A 1 147 ? -2.329 11.777 -12.353 1.00 89.31 147 PHE A O 1
ATOM 1213 N N . ASN A 1 148 ? -3.466 11.856 -10.428 1.00 86.06 148 ASN A N 1
ATOM 1214 C CA . ASN A 1 148 ? -4.707 11.366 -11.013 1.00 86.06 148 ASN A CA 1
ATOM 1215 C C . ASN A 1 148 ? -5.295 12.341 -12.047 1.00 86.06 148 ASN A C 1
ATOM 1217 O O . ASN A 1 148 ? -5.891 11.883 -13.020 1.00 86.06 148 ASN A O 1
ATOM 1221 N N . THR A 1 149 ? -5.118 13.649 -11.845 1.00 84.69 149 THR A N 1
ATOM 1222 C CA . THR A 1 149 ? -5.540 14.698 -12.786 1.00 84.69 149 THR A CA 1
ATOM 1223 C C . THR A 1 149 ? -4.640 14.709 -14.017 1.00 84.69 149 THR A C 1
ATOM 1225 O O . THR A 1 149 ? -5.140 14.630 -15.138 1.00 84.69 149 THR A O 1
ATOM 1228 N N . ASP A 1 150 ? -3.323 14.698 -13.812 1.00 82.62 150 ASP A N 1
ATOM 1229 C CA . ASP A 1 150 ? -2.332 14.696 -14.890 1.00 82.62 150 ASP A CA 1
ATOM 1230 C C . ASP A 1 150 ? -2.486 13.458 -15.780 1.00 82.62 150 ASP A C 1
ATOM 1232 O O . ASP A 1 150 ? -2.468 13.556 -17.005 1.00 82.62 150 ASP A O 1
ATOM 1236 N N . TYR A 1 151 ? -2.740 12.286 -15.186 1.00 78.50 151 TYR A N 1
ATOM 1237 C CA . TYR A 1 151 ? -2.946 11.050 -15.940 1.00 78.50 151 TYR A CA 1
ATOM 1238 C C . TYR A 1 151 ? -4.128 11.127 -16.915 1.00 78.50 151 TYR A C 1
ATOM 1240 O O . TYR A 1 151 ? -4.043 10.579 -18.014 1.00 78.50 151 TYR A O 1
ATOM 1248 N N . GLN A 1 152 ? -5.216 11.818 -16.556 1.00 75.06 152 GLN A N 1
ATOM 1249 C CA . GLN A 1 152 ? -6.356 12.011 -17.466 1.00 75.06 152 GLN A CA 1
ATOM 1250 C C . GLN A 1 152 ? -5.976 12.835 -18.708 1.00 75.06 152 GLN A C 1
ATOM 1252 O O . GLN A 1 152 ? -6.624 12.702 -19.743 1.00 75.06 152 GLN A O 1
ATOM 1257 N N . ALA A 1 153 ? -4.907 13.634 -18.633 1.00 75.25 153 ALA A N 1
ATOM 1258 C CA . ALA A 1 153 ? -4.361 14.391 -19.757 1.00 75.25 153 ALA A CA 1
ATOM 1259 C C . ALA A 1 153 ? -3.367 13.587 -20.626 1.00 75.25 153 ALA A C 1
ATOM 1261 O O . ALA A 1 153 ? -2.937 14.080 -21.668 1.00 75.25 153 ALA A O 1
ATOM 1262 N N . GLY A 1 154 ? -3.040 12.345 -20.243 1.00 71.94 154 GLY A N 1
ATOM 1263 C CA . GLY A 1 154 ? -2.131 11.452 -20.967 1.00 71.94 154 GLY A CA 1
ATOM 1264 C C . GLY A 1 154 ? -0.709 11.481 -20.404 1.00 71.94 154 GLY A C 1
ATOM 1265 O O . GLY A 1 154 ? 0.100 12.333 -20.757 1.00 71.94 154 GLY A O 1
ATOM 1266 N N . VAL A 1 155 ? -0.385 10.508 -19.550 1.00 75.56 155 VAL A N 1
ATOM 1267 C CA . VAL A 1 155 ? 0.926 10.381 -18.890 1.00 75.56 155 VAL A CA 1
ATOM 1268 C C . VAL A 1 155 ? 1.662 9.132 -19.384 1.00 75.56 155 VAL A C 1
ATOM 1270 O O . VAL A 1 155 ? 1.052 8.098 -19.662 1.00 75.56 155 VAL A O 1
ATOM 1273 N N . SER A 1 156 ? 2.988 9.228 -19.513 1.00 82.75 156 SER A N 1
ATOM 1274 C CA . SER A 1 156 ? 3.843 8.122 -19.956 1.00 82.75 156 SER A CA 1
ATOM 1275 C C . SER A 1 156 ? 4.024 7.059 -18.864 1.00 82.75 156 SER A C 1
ATOM 1277 O O . SER A 1 156 ? 3.906 7.338 -17.672 1.00 82.75 156 SER A O 1
ATOM 1279 N N . ARG A 1 157 ? 4.386 5.831 -19.254 1.00 81.50 157 ARG A N 1
ATOM 1280 C CA . ARG A 1 157 ? 4.728 4.758 -18.297 1.00 81.50 157 ARG A CA 1
ATOM 1281 C C . ARG A 1 157 ? 5.885 5.137 -17.370 1.00 81.50 157 ARG A C 1
ATOM 1283 O O . ARG A 1 157 ? 5.847 4.819 -16.191 1.00 81.50 157 ARG A O 1
ATOM 1290 N N . MET A 1 158 ? 6.860 5.881 -17.890 1.00 83.81 158 MET A N 1
ATOM 1291 C CA . MET A 1 158 ? 8.003 6.369 -17.115 1.00 83.81 158 MET A CA 1
ATOM 1292 C C . MET A 1 158 ? 7.559 7.268 -15.955 1.00 83.81 158 MET A C 1
ATOM 1294 O O . MET A 1 158 ? 8.022 7.101 -14.834 1.00 83.81 158 MET A O 1
ATOM 1298 N N . ALA A 1 159 ? 6.586 8.148 -16.188 1.00 86.44 159 ALA A N 1
ATOM 1299 C CA . ALA A 1 159 ? 6.039 9.001 -15.138 1.00 86.44 159 ALA A CA 1
ATOM 1300 C C . ALA A 1 159 ? 5.228 8.218 -14.084 1.00 86.44 159 ALA A C 1
ATOM 1302 O O . ALA A 1 159 ? 5.184 8.621 -12.922 1.00 86.44 159 ALA A O 1
ATOM 1303 N N . VAL A 1 160 ? 4.628 7.073 -14.444 1.00 88.75 160 VAL A N 1
ATOM 1304 C CA . VAL A 1 160 ? 4.009 6.155 -13.468 1.00 88.75 160 VAL A CA 1
ATOM 1305 C C . VAL A 1 160 ? 5.075 5.537 -12.554 1.00 88.75 160 VAL A C 1
ATOM 1307 O O . VAL A 1 160 ? 4.891 5.494 -11.334 1.00 88.75 160 VAL A O 1
ATOM 1310 N N . ASP A 1 161 ? 6.199 5.094 -13.120 1.00 86.56 161 ASP A N 1
ATOM 1311 C CA . ASP A 1 161 ? 7.303 4.501 -12.357 1.00 86.56 161 ASP A CA 1
ATOM 1312 C C . ASP A 1 161 ? 8.006 5.547 -11.462 1.00 86.56 161 ASP A C 1
ATOM 1314 O O . ASP A 1 161 ? 8.317 5.264 -10.299 1.00 86.56 161 ASP A O 1
ATOM 1318 N N . GLU A 1 162 ? 8.185 6.781 -11.950 1.00 88.94 162 GLU A N 1
ATOM 1319 C CA . GLU A 1 162 ? 8.707 7.916 -11.171 1.00 88.94 162 GLU A CA 1
ATOM 1320 C C . GLU A 1 162 ? 7.783 8.278 -10.003 1.00 88.94 162 GLU A C 1
ATOM 1322 O O . GLU A 1 162 ? 8.245 8.423 -8.865 1.00 88.94 162 GLU A O 1
ATOM 1327 N N . TYR A 1 163 ? 6.472 8.356 -10.257 1.00 91.88 163 TYR A N 1
ATOM 1328 C CA . TYR A 1 163 ? 5.470 8.587 -9.220 1.00 91.88 163 TYR A CA 1
ATOM 1329 C C . TYR A 1 163 ? 5.558 7.528 -8.120 1.00 91.88 163 TYR A C 1
ATOM 1331 O O . TYR A 1 163 ? 5.667 7.863 -6.939 1.00 91.88 163 TYR A O 1
ATOM 1339 N N . CYS A 1 164 ? 5.577 6.246 -8.493 1.00 91.56 164 CYS A N 1
ATOM 1340 C CA . CYS A 1 164 ? 5.676 5.154 -7.528 1.00 91.56 164 CYS A CA 1
ATOM 1341 C C . CYS A 1 164 ? 6.973 5.246 -6.711 1.00 91.56 164 CYS A C 1
ATOM 1343 O O . CYS A 1 164 ? 6.950 5.170 -5.481 1.00 91.56 164 CYS A O 1
ATOM 1345 N N . SER A 1 165 ? 8.101 5.488 -7.372 1.00 88.94 165 SER A N 1
ATOM 1346 C CA . SER A 1 165 ? 9.405 5.613 -6.714 1.00 88.94 165 SER A CA 1
ATOM 1347 C C . SER A 1 165 ? 9.446 6.779 -5.716 1.00 88.94 165 SER A C 1
ATOM 1349 O O . SER A 1 165 ? 9.996 6.639 -4.619 1.00 88.94 165 SER A O 1
ATOM 1351 N N . TYR A 1 166 ? 8.809 7.910 -6.036 1.00 90.19 166 TYR A N 1
ATOM 1352 C CA . TYR A 1 166 ? 8.659 9.031 -5.107 1.00 90.19 166 TYR A CA 1
ATOM 1353 C C . TYR A 1 166 ? 7.746 8.676 -3.925 1.00 90.19 166 TYR A C 1
ATOM 1355 O O . TYR A 1 166 ? 8.124 8.851 -2.762 1.00 90.19 166 TYR A O 1
ATOM 1363 N N . MET A 1 167 ? 6.565 8.121 -4.208 1.00 91.69 167 MET A N 1
ATOM 1364 C CA . MET A 1 167 ? 5.553 7.802 -3.198 1.00 91.69 167 MET A CA 1
ATOM 1365 C C . MET A 1 167 ? 6.007 6.723 -2.206 1.00 91.69 167 MET A C 1
ATOM 1367 O O . MET A 1 167 ? 5.576 6.709 -1.049 1.00 91.69 167 MET A O 1
ATOM 1371 N N . ALA A 1 168 ? 6.943 5.863 -2.607 1.00 90.44 168 ALA A N 1
ATOM 1372 C CA . ALA A 1 168 ? 7.555 4.853 -1.752 1.00 90.44 168 ALA A CA 1
ATOM 1373 C C . ALA A 1 168 ? 8.209 5.423 -0.479 1.00 90.44 168 ALA A C 1
ATOM 1375 O O . ALA A 1 168 ? 8.277 4.731 0.542 1.00 90.44 168 ALA A O 1
ATOM 1376 N N . ARG A 1 169 ? 8.653 6.687 -0.502 1.00 89.25 169 ARG A N 1
ATOM 1377 C CA . ARG A 1 169 ? 9.237 7.374 0.665 1.00 89.25 169 ARG A CA 1
ATOM 1378 C C . ARG A 1 169 ? 8.229 7.500 1.807 1.00 89.25 169 ARG A C 1
ATOM 1380 O O . ARG A 1 169 ? 8.559 7.223 2.956 1.00 89.25 169 ARG A O 1
ATOM 1387 N N . PHE A 1 170 ? 6.966 7.778 1.484 1.00 84.88 170 PHE A N 1
ATOM 1388 C CA . PHE A 1 170 ? 5.897 7.878 2.478 1.00 84.88 170 PHE A CA 1
ATOM 1389 C C . PHE A 1 170 ? 5.489 6.524 3.063 1.00 84.88 170 PHE A C 1
ATOM 1391 O O . PHE A 1 170 ? 4.893 6.481 4.140 1.00 84.88 170 PHE A O 1
ATOM 1398 N N . VAL A 1 171 ? 5.793 5.412 2.383 1.00 79.19 171 VAL A N 1
ATOM 1399 C CA . VAL A 1 171 ? 5.625 4.062 2.945 1.00 79.19 171 VAL A CA 1
ATOM 1400 C C . VAL A 1 171 ? 6.726 3.773 3.959 1.00 79.19 171 VAL A C 1
ATO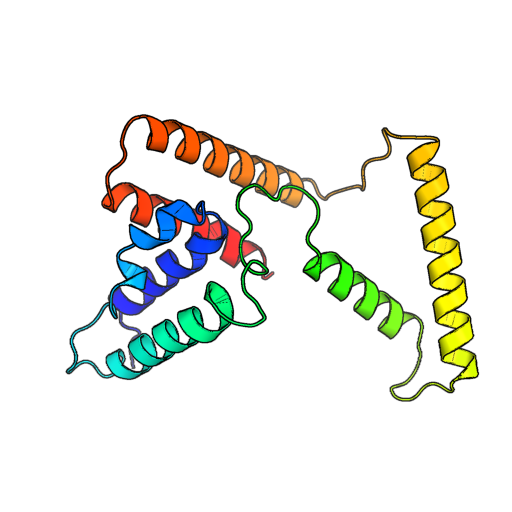M 1402 O O . VAL A 1 171 ? 6.4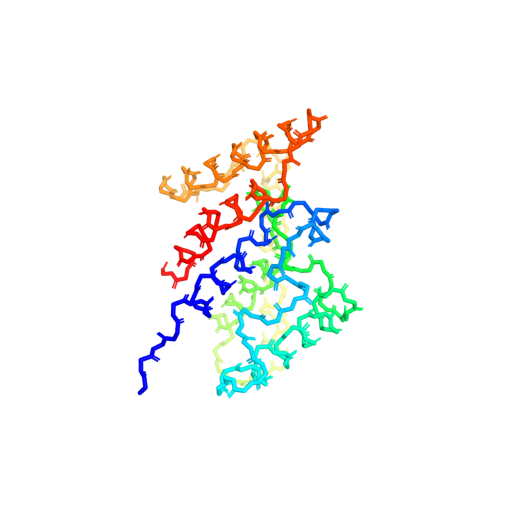22 3.342 5.066 1.00 79.19 171 VAL A O 1
ATOM 1405 N N . ALA A 1 172 ? 7.981 4.073 3.613 1.00 59.75 172 ALA A N 1
ATOM 1406 C CA . ALA A 1 172 ? 9.139 3.835 4.476 1.00 59.75 172 ALA A CA 1
ATOM 1407 C C . ALA A 1 172 ? 9.091 4.646 5.784 1.00 59.75 172 ALA A C 1
ATOM 1409 O O . ALA A 1 172 ? 9.439 4.129 6.839 1.00 59.75 172 ALA A O 1
ATOM 1410 N N . GLU A 1 173 ? 8.582 5.879 5.740 1.00 54.44 173 GLU A N 1
ATOM 1411 C CA . GLU A 1 173 ? 8.387 6.721 6.931 1.00 54.44 173 GLU A CA 1
ATOM 1412 C C . GLU A 1 173 ? 7.252 6.250 7.855 1.00 54.44 173 GLU A C 1
ATOM 1414 O O . GLU A 1 173 ? 7.150 6.723 8.981 1.00 54.44 173 GLU A O 1
ATOM 1419 N N . SER A 1 174 ? 6.382 5.341 7.398 1.00 48.03 174 SER A N 1
ATOM 1420 C CA . SER A 1 174 ? 5.269 4.820 8.211 1.00 48.03 174 SER A CA 1
ATOM 1421 C C . SER A 1 174 ? 5.700 3.742 9.213 1.00 48.03 174 SER A C 1
ATOM 1423 O O . SER A 1 174 ? 4.878 3.327 10.020 1.00 48.03 174 SER A O 1
ATOM 1425 N N . ALA A 1 175 ? 6.933 3.235 9.103 1.00 34.31 175 ALA A N 1
ATOM 1426 C CA . ALA A 1 175 ? 7.439 2.087 9.858 1.00 34.31 175 ALA A CA 1
ATOM 1427 C C . ALA A 1 175 ? 8.333 2.475 11.056 1.00 34.31 175 ALA A C 1
ATOM 1429 O O . ALA A 1 175 ? 9.082 1.629 11.542 1.00 34.31 175 ALA A O 1
ATOM 1430 N N . ALA A 1 176 ? 8.283 3.736 11.503 1.00 27.41 176 ALA A N 1
ATOM 1431 C CA . ALA A 1 176 ? 9.061 4.264 12.627 1.00 27.41 176 ALA A CA 1
ATOM 1432 C C . ALA A 1 176 ? 8.162 4.915 13.684 1.00 27.41 176 ALA A C 1
ATOM 1434 O O . ALA A 1 176 ? 7.226 5.647 13.287 1.00 27.41 176 ALA A O 1
#

pLDDT: mean 83.66, std 10.96, range [27.41, 96.88]

Organism: Ancylostoma caninum (NCBI:txid29170)